Protein AF-A0A9E4RDE4-F1 (afdb_monomer_lite)

Radius of gyration: 15.81 Å; chains: 1; bounding box: 38×30×45 Å

Foldseek 3Di:
DDPDDPQCDPDPDNFDDQVVVVVVVVVVVDDDPDDPVGDDSVLRVLVSDPPCSVVVVVVVCCQQPNPDDPDDNVVSVVVVVVVCVVVVNPD

Sequence (91 aa):
MADGKIDTNEAWVDLTHVGDLYSVMRSANTRHPYDFGFMPAMARLIAAHGRIGPAFSALFAQIMFSPDGKLTRHEREMVAAVAASAQDCFY

Structure (mmCIF, N/CA/C/O backbone):
data_AF-A0A9E4RDE4-F1
#
_entry.id   AF-A0A9E4RDE4-F1
#
loop_
_atom_site.group_PDB
_atom_site.id
_atom_site.type_symbol
_atom_site.label_atom_id
_atom_site.label_alt_id
_atom_site.label_comp_id
_atom_site.label_asym_id
_atom_site.label_entity_id
_atom_site.label_seq_id
_atom_site.pdbx_PDB_ins_code
_atom_site.Cartn_x
_atom_site.Cartn_y
_atom_site.Cartn_z
_atom_site.occupancy
_atom_site.B_iso_or_equiv
_atom_site.auth_seq_id
_atom_site.auth_comp_id
_atom_site.auth_asym_id
_atom_site.auth_atom_id
_atom_site.pdbx_PDB_model_num
ATOM 1 N N . MET A 1 1 ? 22.781 8.302 -31.106 1.00 34.94 1 MET A N 1
ATOM 2 C CA . MET A 1 1 ? 22.301 8.559 -29.735 1.00 34.94 1 MET A CA 1
ATOM 3 C C . MET A 1 1 ? 21.062 7.707 -29.565 1.00 34.94 1 MET A C 1
ATOM 5 O O . MET A 1 1 ? 20.088 7.961 -30.257 1.00 34.94 1 MET A O 1
ATOM 9 N N . ALA A 1 2 ? 21.168 6.599 -28.831 1.00 38.47 2 ALA A N 1
ATOM 10 C CA . ALA A 1 2 ? 20.043 5.694 -28.632 1.00 38.47 2 ALA A CA 1
ATOM 11 C C . ALA A 1 2 ? 19.057 6.359 -27.666 1.00 38.47 2 ALA A C 1
ATOM 13 O O . ALA A 1 2 ? 19.455 6.812 -26.595 1.00 38.47 2 ALA A O 1
ATOM 14 N N . ASP A 1 3 ? 17.812 6.464 -28.107 1.00 41.94 3 ASP A N 1
ATOM 15 C CA . ASP A 1 3 ? 16.676 6.993 -27.365 1.00 41.94 3 ASP A CA 1
ATOM 16 C C . ASP A 1 3 ? 16.431 6.085 -26.150 1.00 41.94 3 ASP A C 1
ATOM 18 O O . ASP A 1 3 ? 15.961 4.952 -26.282 1.00 41.94 3 ASP A O 1
ATOM 22 N N . GLY A 1 4 ? 16.903 6.527 -24.983 1.00 41.50 4 GLY A N 1
ATOM 23 C CA . GLY A 1 4 ? 16.909 5.765 -23.739 1.00 41.50 4 GLY A CA 1
ATOM 24 C C . GLY A 1 4 ? 15.502 5.621 -23.177 1.00 41.50 4 GLY A C 1
ATOM 25 O O . GLY A 1 4 ? 15.136 6.320 -22.236 1.00 41.50 4 GLY A O 1
ATOM 26 N N . LYS A 1 5 ? 14.711 4.711 -23.750 1.00 45.78 5 LYS A N 1
ATOM 27 C CA . LYS A 1 5 ? 13.496 4.211 -23.108 1.00 45.78 5 LYS A CA 1
ATOM 28 C C . LYS A 1 5 ? 13.918 3.540 -21.807 1.00 45.78 5 LYS A C 1
ATOM 30 O O . LYS A 1 5 ? 14.593 2.515 -21.832 1.00 45.78 5 LYS A O 1
ATOM 35 N N . ILE A 1 6 ? 13.574 4.171 -20.689 1.00 55.50 6 ILE A N 1
ATOM 36 C CA . ILE A 1 6 ? 13.707 3.585 -19.357 1.00 55.50 6 ILE A CA 1
ATOM 37 C C . ILE A 1 6 ? 12.922 2.274 -19.399 1.00 55.50 6 ILE A C 1
ATOM 39 O O . ILE A 1 6 ? 11.715 2.296 -19.634 1.00 55.50 6 ILE A O 1
ATOM 43 N N . ASP A 1 7 ? 13.622 1.152 -19.271 1.00 56.03 7 ASP A N 1
ATOM 44 C CA . ASP A 1 7 ? 13.016 -0.175 -19.298 1.00 56.03 7 ASP A CA 1
ATOM 45 C C . ASP A 1 7 ? 12.000 -0.270 -18.149 1.00 56.03 7 ASP A C 1
ATOM 47 O O . ASP A 1 7 ? 12.361 -0.156 -16.977 1.00 56.03 7 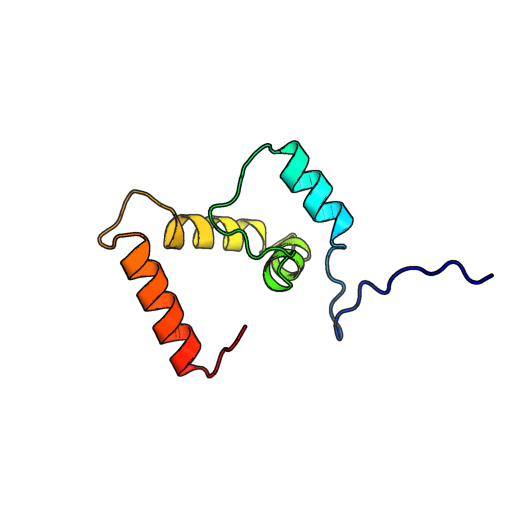ASP A O 1
ATOM 51 N N . THR A 1 8 ? 10.712 -0.383 -18.481 1.00 61.88 8 THR A N 1
ATOM 52 C CA . THR A 1 8 ? 9.624 -0.542 -17.503 1.00 61.88 8 THR A CA 1
ATOM 53 C C . THR A 1 8 ? 9.538 -1.964 -16.962 1.00 61.88 8 THR A C 1
ATOM 55 O O . THR A 1 8 ? 8.771 -2.207 -16.025 1.00 61.88 8 THR A O 1
ATOM 58 N N . ASN A 1 9 ? 10.333 -2.892 -17.509 1.00 59.19 9 ASN A N 1
ATOM 59 C CA . ASN A 1 9 ? 10.438 -4.241 -16.983 1.00 59.19 9 ASN A CA 1
ATOM 60 C C . ASN A 1 9 ? 11.205 -4.233 -15.664 1.00 59.19 9 ASN A C 1
ATOM 62 O O . ASN A 1 9 ? 12.431 -4.123 -15.620 1.00 59.19 9 ASN A O 1
ATOM 66 N N . GLU A 1 10 ? 10.474 -4.436 -14.575 1.00 67.69 10 GLU A N 1
ATOM 67 C CA . GLU A 1 10 ? 11.070 -4.967 -13.357 1.00 67.69 10 GLU A CA 1
ATOM 68 C C . GLU A 1 10 ? 10.837 -6.478 -13.365 1.00 67.69 10 GLU A C 1
ATOM 70 O O . GLU A 1 10 ? 9.706 -6.957 -13.262 1.00 67.69 10 GLU A O 1
ATOM 75 N N . ALA A 1 11 ? 11.923 -7.234 -13.539 1.00 71.81 11 ALA A N 1
ATOM 76 C CA . ALA A 1 11 ? 11.883 -8.669 -13.821 1.00 71.81 11 ALA A CA 1
ATOM 77 C C . ALA A 1 11 ? 11.104 -9.002 -15.117 1.00 71.81 11 ALA A C 1
ATOM 79 O O . ALA A 1 11 ? 11.440 -8.486 -16.177 1.00 71.81 11 ALA A O 1
ATOM 80 N N . TRP A 1 12 ? 10.118 -9.906 -15.054 1.00 74.75 12 TRP A N 1
ATOM 81 C CA . TRP A 1 12 ? 9.311 -10.373 -16.198 1.00 74.75 12 TRP A CA 1
ATOM 82 C C . TRP A 1 12 ? 7.928 -9.706 -16.287 1.00 74.75 12 TRP A C 1
ATOM 84 O O . TRP A 1 12 ? 7.045 -10.212 -16.984 1.00 74.75 12 TRP A O 1
ATOM 94 N N . VAL A 1 13 ? 7.701 -8.623 -15.537 1.00 77.06 13 VAL A N 1
ATOM 95 C CA . VAL A 1 13 ? 6.415 -7.919 -15.488 1.00 77.06 13 VAL A CA 1
ATOM 96 C C . VAL A 1 13 ? 6.589 -6.510 -16.039 1.00 77.06 13 VAL A C 1
ATOM 98 O O . VAL A 1 13 ? 7.415 -5.743 -15.544 1.00 77.06 13 VAL A O 1
ATOM 101 N N . ASP A 1 14 ? 5.765 -6.158 -17.026 1.00 84.88 14 ASP A N 1
ATOM 102 C CA . ASP A 1 14 ? 5.678 -4.788 -17.525 1.00 84.88 14 ASP A CA 1
ATOM 103 C C . ASP A 1 14 ? 4.927 -3.935 -16.499 1.00 84.88 14 ASP A C 1
ATOM 105 O O . ASP A 1 14 ? 3.702 -4.021 -16.344 1.00 84.88 14 ASP A O 1
ATOM 109 N N . LEU A 1 15 ? 5.687 -3.182 -15.707 1.00 85.12 15 LEU A N 1
ATOM 110 C CA . LEU A 1 15 ? 5.133 -2.343 -14.662 1.00 85.12 15 LEU A CA 1
ATOM 111 C C . LEU A 1 15 ? 4.781 -0.970 -15.209 1.00 85.12 15 LEU A C 1
ATOM 113 O O . LEU A 1 15 ? 5.557 -0.343 -15.925 1.00 85.12 15 LEU A O 1
ATOM 117 N N . THR A 1 16 ? 3.660 -0.431 -14.732 1.00 82.75 16 THR A N 1
ATOM 118 C CA . THR A 1 16 ? 3.273 0.952 -15.029 1.00 82.75 16 THR A CA 1
ATOM 119 C C . THR A 1 16 ? 4.422 1.908 -14.696 1.00 82.75 16 THR A C 1
ATOM 121 O O . THR A 1 16 ? 4.998 1.846 -13.599 1.00 82.75 16 THR A O 1
ATOM 124 N N . HIS A 1 17 ? 4.762 2.793 -15.634 1.00 84.69 17 HIS A N 1
ATOM 125 C CA . HIS A 1 17 ? 5.842 3.753 -15.452 1.00 84.69 17 HIS A CA 1
ATOM 126 C C . HIS A 1 17 ? 5.497 4.755 -14.338 1.00 84.69 17 HIS A C 1
ATOM 128 O O . HIS A 1 17 ? 4.362 5.214 -14.193 1.00 84.69 17 HIS A O 1
ATOM 134 N N . VAL A 1 18 ? 6.499 5.119 -13.535 1.00 83.31 18 VAL A N 1
ATOM 135 C CA . VAL A 1 18 ? 6.318 5.961 -12.340 1.00 83.31 18 VAL A CA 1
ATOM 136 C C . VAL A 1 18 ? 5.741 7.341 -12.686 1.00 83.31 18 VAL A C 1
ATOM 138 O O . VAL A 1 18 ? 4.882 7.853 -11.966 1.00 83.31 18 VAL A O 1
ATOM 141 N N . GLY A 1 19 ? 6.178 7.930 -13.804 1.00 81.88 19 GLY A N 1
ATOM 142 C CA . GLY A 1 19 ? 5.691 9.234 -14.271 1.00 81.88 19 GLY A CA 1
ATOM 143 C C . GLY A 1 19 ? 4.188 9.249 -14.569 1.00 81.88 19 GLY A C 1
ATOM 144 O O . GLY A 1 19 ? 3.504 10.212 -14.215 1.00 81.88 19 GLY A O 1
ATOM 145 N N . ASP A 1 20 ? 3.662 8.158 -15.128 1.00 82.06 20 ASP A N 1
ATOM 146 C CA . ASP A 1 20 ? 2.245 8.052 -15.478 1.00 82.06 20 ASP A CA 1
ATOM 147 C C . ASP A 1 20 ? 1.392 8.009 -14.209 1.00 82.06 20 ASP A C 1
ATOM 149 O O . ASP A 1 20 ? 0.410 8.741 -14.086 1.00 82.06 20 ASP A O 1
ATOM 153 N N . LEU A 1 21 ? 1.824 7.250 -13.199 1.00 79.94 21 LEU A N 1
ATOM 154 C CA . LEU A 1 21 ? 1.127 7.182 -11.914 1.00 79.94 21 LEU A CA 1
ATOM 155 C C . LEU A 1 21 ? 1.145 8.510 -11.158 1.00 79.94 21 LEU A C 1
ATOM 157 O O . LEU A 1 21 ? 0.114 8.916 -10.620 1.00 79.94 21 LEU A O 1
ATOM 161 N N . TYR A 1 22 ? 2.276 9.219 -11.139 1.00 79.50 22 TYR A N 1
ATOM 162 C CA . TYR A 1 22 ? 2.325 10.543 -10.517 1.00 79.50 22 TYR A CA 1
ATOM 163 C C . TYR A 1 22 ? 1.387 11.535 -11.202 1.00 79.50 22 TYR A C 1
ATOM 165 O O . TYR A 1 22 ? 0.763 12.345 -10.514 1.00 79.50 22 TYR A O 1
ATOM 173 N N . SER A 1 23 ? 1.248 11.465 -12.529 1.00 76.12 23 SER A N 1
ATOM 174 C CA . SER A 1 23 ? 0.311 12.322 -13.260 1.00 76.12 23 SER A CA 1
ATOM 175 C C . SER A 1 23 ? -1.140 12.072 -12.825 1.00 76.12 23 SER A C 1
ATOM 177 O O . SER A 1 23 ? -1.861 13.022 -12.509 1.00 76.12 23 SER A O 1
ATOM 179 N N . VAL A 1 24 ? -1.528 10.800 -12.674 1.00 74.38 24 VAL A N 1
ATOM 180 C CA . VAL A 1 24 ? -2.859 10.396 -12.203 1.00 74.38 24 VAL A CA 1
ATOM 181 C C . VAL A 1 24 ? -3.084 10.841 -10.756 1.00 74.38 24 VAL A C 1
ATOM 183 O O . VAL A 1 24 ? -4.069 11.523 -10.473 1.00 74.38 24 VAL A O 1
ATOM 186 N N . MET A 1 25 ? -2.157 10.543 -9.840 1.00 70.88 25 MET A N 1
ATOM 187 C CA . MET A 1 25 ? -2.282 10.915 -8.422 1.00 70.88 25 MET A CA 1
ATOM 188 C C . MET A 1 25 ? -2.347 12.431 -8.215 1.00 70.88 25 MET A C 1
ATOM 190 O O . MET A 1 25 ? -3.140 12.915 -7.407 1.00 70.88 25 MET A O 1
ATOM 194 N N . ARG A 1 26 ? -1.543 13.197 -8.961 1.00 69.25 26 ARG A N 1
ATOM 195 C CA . ARG A 1 26 ? -1.557 14.662 -8.896 1.00 69.25 26 ARG A CA 1
ATOM 196 C C . ARG A 1 26 ? -2.880 15.227 -9.402 1.00 69.25 26 ARG A C 1
ATOM 198 O O . ARG A 1 26 ? -3.393 16.166 -8.803 1.00 69.25 26 ARG A O 1
ATOM 205 N N . SER A 1 27 ? -3.442 14.646 -10.463 1.00 63.72 27 SER A N 1
ATOM 206 C CA . SER A 1 27 ? -4.747 15.057 -10.990 1.00 63.72 27 SER A CA 1
ATOM 207 C C . SER A 1 27 ? -5.893 14.802 -10.000 1.00 63.72 27 SER A C 1
ATOM 209 O O . SER A 1 27 ? -6.834 15.587 -9.940 1.00 63.72 27 SER A O 1
ATOM 211 N N . ALA A 1 28 ? -5.773 13.766 -9.162 1.00 63.50 28 ALA A N 1
ATOM 212 C CA . ALA A 1 28 ? -6.737 13.455 -8.110 1.00 63.50 28 ALA A CA 1
ATOM 213 C C . ALA A 1 28 ? -6.662 14.402 -6.891 1.00 63.50 28 ALA A C 1
ATOM 215 O O . ALA A 1 28 ? -7.566 14.382 -6.062 1.00 63.50 28 ALA A O 1
ATOM 216 N N . ASN A 1 29 ? -5.613 15.232 -6.764 1.00 59.66 29 ASN A N 1
ATOM 217 C CA . ASN A 1 29 ? -5.379 16.164 -5.646 1.00 59.66 29 ASN A CA 1
ATOM 218 C C . ASN A 1 29 ? -5.504 15.533 -4.237 1.00 59.66 29 ASN A C 1
ATOM 220 O O . ASN A 1 29 ? -5.806 16.207 -3.252 1.00 59.66 29 ASN A O 1
ATOM 224 N N . THR A 1 30 ? -5.279 14.224 -4.126 1.00 60.16 30 THR A N 1
ATOM 225 C CA . THR A 1 30 ? -5.378 13.467 -2.874 1.00 60.16 30 THR A CA 1
ATOM 226 C C . THR A 1 30 ? -3.988 13.161 -2.338 1.00 60.16 30 THR A C 1
ATOM 228 O O . THR A 1 30 ? -3.215 12.454 -2.987 1.00 60.16 30 THR A O 1
ATOM 231 N N . ARG A 1 31 ? -3.673 13.629 -1.125 1.00 66.75 31 ARG A N 1
ATOM 232 C CA . ARG A 1 31 ? -2.505 13.136 -0.387 1.00 66.75 31 ARG A CA 1
ATOM 233 C C . ARG A 1 31 ? -2.845 11.759 0.182 1.00 66.75 31 ARG A C 1
ATOM 235 O O . ARG A 1 31 ? -3.771 11.638 0.980 1.00 66.75 31 ARG A O 1
ATOM 242 N N . HIS A 1 32 ? -2.132 10.726 -0.257 1.00 73.69 32 HIS A N 1
ATOM 243 C CA . HIS A 1 32 ? -2.347 9.371 0.243 1.00 73.69 32 HIS A CA 1
ATOM 244 C C . HIS A 1 32 ? -1.852 9.259 1.705 1.00 73.69 32 HIS A C 1
ATOM 246 O O . HIS A 1 32 ? -0.847 9.888 2.042 1.00 73.69 32 HIS A O 1
ATOM 252 N N . PRO A 1 33 ? -2.511 8.477 2.587 1.00 77.56 33 PRO A N 1
ATOM 253 C CA . PRO A 1 33 ? -2.090 8.317 3.988 1.00 77.56 33 PRO A CA 1
ATOM 254 C C . PRO A 1 33 ? -0.708 7.677 4.172 1.00 77.56 33 PRO A C 1
ATOM 256 O O . PRO A 1 33 ? -0.145 7.749 5.266 1.00 77.56 33 PRO A O 1
ATOM 259 N N . TYR A 1 34 ? -0.194 7.040 3.117 1.00 80.69 34 TYR A N 1
ATOM 260 C CA . TYR A 1 34 ? 1.197 6.616 3.003 1.00 80.69 34 TYR A CA 1
ATOM 261 C C . TYR A 1 34 ? 1.961 7.542 2.064 1.00 80.69 34 TYR A C 1
ATOM 263 O O . TYR A 1 34 ? 1.563 7.721 0.912 1.00 80.69 34 TYR A O 1
ATOM 271 N N . ASP A 1 35 ? 3.070 8.069 2.572 1.00 83.44 35 ASP A N 1
ATOM 272 C CA . ASP A 1 35 ? 4.042 8.888 1.858 1.00 83.44 35 ASP A CA 1
ATOM 273 C C . ASP A 1 35 ? 5.433 8.305 2.138 1.00 83.44 35 ASP A C 1
ATOM 275 O O . ASP A 1 35 ? 6.064 8.612 3.147 1.00 83.44 35 ASP A O 1
ATOM 279 N N . PHE A 1 36 ? 5.865 7.376 1.284 1.00 82.44 36 PHE A N 1
ATOM 280 C CA . PHE A 1 36 ? 7.147 6.679 1.433 1.00 82.44 36 PHE A CA 1
ATOM 281 C C . PHE A 1 36 ? 8.328 7.470 0.845 1.00 82.44 36 PHE A C 1
ATOM 283 O O . PHE A 1 36 ? 9.461 7.004 0.889 1.00 82.44 36 PHE A O 1
ATOM 290 N N . GLY A 1 37 ? 8.084 8.642 0.245 1.00 84.56 37 GLY A N 1
ATOM 291 C CA . GLY A 1 37 ? 9.098 9.401 -0.496 1.00 84.56 37 GLY A CA 1
ATOM 292 C C . GLY A 1 37 ? 9.438 8.844 -1.888 1.00 84.56 37 GLY A C 1
ATOM 293 O O . GLY A 1 37 ? 10.233 9.446 -2.605 1.00 84.56 37 GLY A O 1
ATOM 294 N N . PHE A 1 38 ? 8.826 7.732 -2.305 1.00 84.69 38 PHE A N 1
ATOM 295 C CA . PHE A 1 38 ? 8.951 7.140 -3.642 1.00 84.69 38 PHE A CA 1
ATOM 296 C C . PHE A 1 38 ? 7.660 6.407 -4.045 1.00 84.69 38 PHE A C 1
ATOM 298 O O . PHE A 1 38 ? 6.790 6.167 -3.207 1.00 84.69 38 PHE A O 1
ATOM 305 N N . MET A 1 39 ? 7.520 6.062 -5.330 1.00 86.19 39 MET A N 1
ATOM 306 C CA . MET A 1 39 ? 6.402 5.259 -5.841 1.00 86.19 39 MET A CA 1
ATOM 307 C C . MET A 1 39 ? 6.644 3.765 -5.564 1.00 86.19 39 MET A C 1
ATOM 309 O O . MET A 1 39 ? 7.562 3.196 -6.161 1.00 86.19 39 MET A O 1
ATOM 313 N N . PRO A 1 40 ? 5.836 3.094 -4.724 1.00 86.69 40 PRO A N 1
ATOM 314 C CA . PRO A 1 40 ? 6.051 1.683 -4.416 1.00 86.69 40 PRO A CA 1
ATOM 315 C C . PRO A 1 40 ? 5.834 0.788 -5.647 1.00 86.69 40 PRO A C 1
ATOM 317 O O . PRO A 1 40 ? 4.816 0.901 -6.333 1.00 86.69 40 PRO A O 1
ATOM 320 N N . ALA A 1 41 ? 6.749 -0.152 -5.896 1.00 88.06 41 ALA A N 1
ATOM 321 C CA . ALA A 1 41 ? 6.588 -1.235 -6.874 1.00 88.06 41 ALA A CA 1
ATOM 322 C C . ALA A 1 41 ? 5.228 -1.961 -6.772 1.00 88.06 41 ALA A C 1
ATOM 324 O O . ALA A 1 41 ? 4.600 -2.208 -7.798 1.00 88.06 41 ALA A O 1
ATOM 325 N N . MET A 1 42 ? 4.705 -2.209 -5.561 1.00 89.44 42 MET A N 1
ATOM 326 C CA . MET A 1 42 ? 3.373 -2.813 -5.383 1.00 89.44 42 MET A CA 1
ATOM 327 C C . MET A 1 42 ? 2.254 -1.958 -6.005 1.00 89.44 42 MET A C 1
ATOM 329 O O . MET A 1 42 ? 1.352 -2.491 -6.647 1.00 89.44 42 MET A O 1
ATOM 333 N N . ALA A 1 43 ? 2.322 -0.628 -5.881 1.00 88.19 43 ALA A N 1
ATOM 334 C CA . ALA A 1 43 ? 1.336 0.264 -6.493 1.00 88.19 43 ALA A CA 1
ATOM 335 C C . ALA A 1 43 ? 1.387 0.188 -8.029 1.00 88.19 43 ALA A C 1
ATOM 337 O O . ALA A 1 43 ? 0.347 0.130 -8.685 1.00 88.19 43 ALA A O 1
ATOM 338 N N . ARG A 1 44 ? 2.596 0.111 -8.601 1.00 90.44 44 ARG A N 1
ATOM 339 C CA . ARG A 1 44 ? 2.807 -0.064 -10.048 1.00 90.44 44 ARG A CA 1
ATOM 340 C C . ARG A 1 44 ? 2.310 -1.411 -10.550 1.00 90.44 44 ARG A C 1
ATOM 342 O O . ARG A 1 44 ? 1.705 -1.471 -11.621 1.00 90.44 44 ARG A O 1
ATOM 349 N N . LEU A 1 45 ? 2.527 -2.460 -9.761 1.00 89.94 45 LEU A N 1
ATOM 350 C CA . LEU A 1 45 ? 2.050 -3.805 -10.046 1.00 89.94 45 LEU A CA 1
ATOM 351 C C . LEU A 1 45 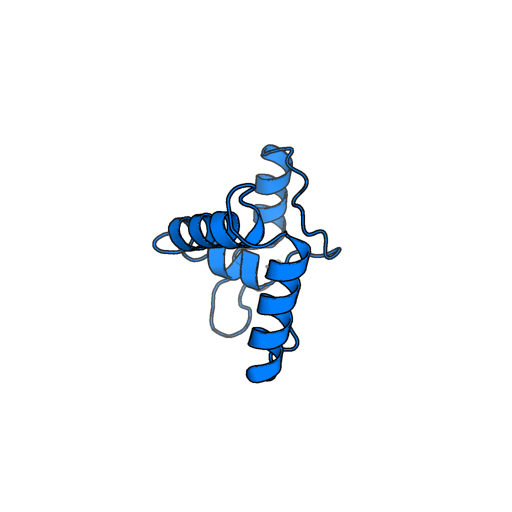? 0.523 -3.848 -10.063 1.00 89.94 45 LEU A C 1
ATOM 353 O O . LEU A 1 45 ? -0.057 -4.324 -11.032 1.00 89.94 45 LEU A O 1
ATOM 357 N N . ILE A 1 46 ? -0.143 -3.302 -9.043 1.00 91.56 46 ILE A N 1
ATOM 358 C CA . ILE A 1 46 ? -1.611 -3.230 -8.988 1.00 91.56 46 ILE A CA 1
ATOM 359 C C . ILE A 1 46 ? -2.159 -2.464 -10.199 1.00 91.56 46 ILE A C 1
ATOM 361 O O . ILE A 1 46 ? -3.101 -2.929 -10.841 1.00 91.56 46 ILE A O 1
ATOM 365 N N . ALA A 1 47 ? -1.543 -1.330 -10.548 1.00 89.62 47 ALA A N 1
ATOM 366 C CA . ALA A 1 47 ? -1.952 -0.513 -11.689 1.00 89.62 47 ALA A CA 1
ATOM 367 C C . ALA A 1 47 ? -1.793 -1.228 -13.042 1.00 89.62 47 ALA A C 1
ATOM 369 O O . ALA A 1 47 ? -2.632 -1.048 -13.922 1.00 89.62 47 ALA A O 1
ATOM 370 N N . ALA A 1 48 ? -0.784 -2.093 -13.190 1.00 90.06 48 ALA A N 1
ATOM 371 C CA . ALA A 1 48 ? -0.595 -2.888 -14.405 1.00 90.06 48 ALA A CA 1
ATOM 372 C C . ALA A 1 48 ? -1.729 -3.914 -14.630 1.00 90.06 48 ALA A C 1
ATOM 374 O O . ALA A 1 48 ? -1.935 -4.400 -15.741 1.00 90.06 48 ALA A O 1
ATOM 375 N N . HIS A 1 49 ? -2.509 -4.241 -13.592 1.00 90.44 49 HIS A N 1
ATOM 376 C CA . HIS A 1 49 ? -3.535 -5.276 -13.650 1.00 90.44 49 HIS A CA 1
ATOM 377 C C . HIS A 1 49 ? -4.951 -4.705 -13.798 1.00 90.44 49 HIS A C 1
ATOM 379 O O . HIS A 1 49 ? -5.722 -4.676 -12.841 1.00 90.44 49 HIS A O 1
ATOM 385 N N . GLY A 1 50 ? -5.370 -4.363 -15.019 1.00 90.38 50 GLY A N 1
ATOM 386 C CA . GLY A 1 50 ? -6.701 -3.777 -15.266 1.00 90.38 50 GLY A CA 1
ATOM 387 C C . GLY A 1 50 ? -7.902 -4.609 -14.773 1.00 90.38 50 GLY A C 1
ATOM 388 O O . GLY A 1 50 ? -8.911 -4.046 -14.359 1.00 90.38 50 GLY A O 1
ATOM 389 N N . ARG A 1 51 ? -7.800 -5.949 -14.759 1.00 94.19 51 ARG A N 1
ATOM 390 C CA . ARG A 1 51 ? -8.898 -6.840 -14.323 1.00 94.19 51 ARG A CA 1
ATOM 391 C C . ARG A 1 51 ? -9.059 -6.923 -12.803 1.00 94.19 51 ARG A C 1
ATOM 393 O O . ARG A 1 51 ? -10.183 -7.015 -12.323 1.00 94.19 51 ARG A O 1
ATOM 400 N N . ILE A 1 52 ? -7.953 -6.973 -12.059 1.00 94.94 52 ILE A N 1
ATOM 401 C CA . ILE A 1 52 ? -7.962 -7.264 -10.610 1.00 94.94 52 ILE A CA 1
ATOM 402 C C . ILE A 1 52 ? -7.512 -6.080 -9.755 1.00 94.94 52 ILE A C 1
ATOM 404 O O . ILE A 1 52 ? -7.894 -5.998 -8.592 1.00 94.94 52 ILE A O 1
ATOM 408 N N . GLY A 1 53 ? -6.751 -5.151 -10.330 1.00 93.62 53 GLY A N 1
ATOM 409 C CA . GLY A 1 53 ? -6.207 -3.984 -9.649 1.00 93.62 53 GLY A CA 1
ATOM 410 C C . GLY A 1 53 ? -7.284 -3.143 -8.966 1.00 93.62 53 GLY A C 1
ATOM 411 O O . GLY A 1 53 ? -7.179 -2.938 -7.759 1.00 93.62 53 GLY A O 1
ATOM 412 N N . PRO A 1 54 ? -8.374 -2.746 -9.656 1.00 94.00 54 PRO A N 1
ATOM 413 C CA . PRO A 1 54 ? -9.442 -1.961 -9.033 1.00 94.00 54 PRO A CA 1
ATOM 414 C C . PRO A 1 54 ? -10.089 -2.655 -7.825 1.00 94.00 54 PRO A C 1
ATOM 416 O O . PRO A 1 54 ? -10.323 -2.021 -6.796 1.00 94.00 54 PRO A O 1
ATOM 419 N N . ALA A 1 55 ? -10.336 -3.965 -7.921 1.00 96.81 55 ALA A N 1
ATOM 420 C CA . ALA A 1 55 ? -10.922 -4.742 -6.830 1.00 96.81 55 ALA A CA 1
ATOM 421 C C . ALA A 1 55 ? -9.953 -4.873 -5.644 1.00 96.81 55 ALA A C 1
ATOM 423 O O . ALA A 1 55 ? -10.358 -4.708 -4.493 1.00 96.81 55 ALA A O 1
ATOM 424 N N . PHE A 1 56 ? -8.668 -5.109 -5.923 1.00 95.81 56 PHE A N 1
ATOM 425 C CA . PHE A 1 56 ? -7.626 -5.159 -4.903 1.00 95.81 56 PHE A CA 1
ATOM 426 C C . PHE A 1 56 ? -7.483 -3.813 -4.182 1.00 95.81 56 PHE A C 1
ATOM 428 O O . PHE A 1 56 ? -7.502 -3.775 -2.955 1.00 95.81 56 PHE A O 1
ATOM 435 N N . SER A 1 57 ? -7.395 -2.701 -4.922 1.00 92.56 57 SER A N 1
ATOM 436 C CA . SER A 1 57 ? -7.283 -1.355 -4.349 1.00 92.56 57 SER A CA 1
ATOM 437 C C . SER A 1 57 ? -8.477 -1.005 -3.463 1.00 92.56 57 SER A C 1
ATOM 439 O O . SER A 1 57 ? -8.288 -0.448 -2.383 1.00 92.56 57 SER A O 1
ATOM 441 N N . ALA A 1 58 ? -9.695 -1.360 -3.885 1.00 93.62 58 ALA A N 1
ATOM 442 C CA . ALA A 1 58 ? -10.899 -1.138 -3.090 1.00 93.62 58 ALA A CA 1
ATOM 443 C C . ALA A 1 58 ? -10.872 -1.936 -1.778 1.00 93.62 58 ALA A C 1
ATOM 445 O O . ALA A 1 58 ? -11.142 -1.378 -0.714 1.00 93.62 58 ALA A O 1
ATOM 446 N N . LEU A 1 59 ? -10.493 -3.217 -1.836 1.00 95.38 59 LEU A N 1
ATOM 447 C CA . LEU A 1 59 ? -10.367 -4.055 -0.646 1.00 95.38 59 LEU A CA 1
ATOM 448 C C . LEU A 1 59 ? -9.275 -3.535 0.297 1.00 95.38 59 LEU A C 1
ATOM 450 O O . LEU A 1 59 ? -9.512 -3.396 1.494 1.00 95.38 59 LEU A O 1
ATOM 454 N N . PHE A 1 60 ? -8.100 -3.199 -0.237 1.00 93.38 60 PHE A N 1
ATOM 455 C CA . PHE A 1 60 ? -7.004 -2.624 0.538 1.00 93.38 60 PHE A CA 1
ATOM 456 C C . PHE A 1 60 ? -7.434 -1.343 1.260 1.00 93.38 60 PHE A C 1
ATOM 458 O O . PHE A 1 60 ? -7.171 -1.192 2.451 1.00 93.38 60 PHE A O 1
ATOM 465 N N . ALA A 1 61 ? -8.145 -0.446 0.570 1.00 91.12 61 ALA A N 1
ATOM 466 C CA . ALA A 1 61 ? -8.632 0.790 1.169 1.00 91.12 61 ALA A CA 1
ATOM 467 C C . ALA A 1 61 ? -9.647 0.535 2.293 1.00 91.12 61 ALA A C 1
ATOM 469 O O . ALA A 1 61 ? -9.569 1.179 3.340 1.00 91.12 61 ALA A O 1
ATOM 470 N N . GLN A 1 62 ? -10.557 -0.428 2.114 1.00 92.94 62 GLN A N 1
ATOM 471 C CA . GLN A 1 62 ? -11.500 -0.826 3.162 1.00 92.94 62 GLN A CA 1
ATOM 472 C C . GLN A 1 62 ? -10.781 -1.407 4.380 1.00 92.94 62 GLN A C 1
ATOM 474 O O . GLN A 1 62 ? -11.086 -1.020 5.505 1.00 92.94 62 GLN A O 1
ATOM 479 N N . ILE A 1 63 ? -9.803 -2.290 4.166 1.00 92.94 63 ILE A N 1
ATOM 480 C CA . ILE A 1 63 ? -9.025 -2.880 5.255 1.00 92.94 63 ILE A CA 1
ATOM 481 C C . ILE A 1 63 ? -8.247 -1.782 5.979 1.00 92.94 63 ILE A C 1
ATOM 483 O O . ILE A 1 63 ? -8.410 -1.622 7.178 1.00 92.94 63 ILE A O 1
ATOM 487 N N . MET A 1 64 ? -7.430 -0.992 5.284 1.00 93.69 64 MET A N 1
ATOM 488 C CA . MET A 1 64 ? -6.468 -0.111 5.951 1.00 93.69 64 MET A CA 1
ATOM 489 C C . MET A 1 64 ? -7.069 1.209 6.437 1.00 93.69 64 MET A C 1
ATOM 491 O O . MET A 1 64 ? -6.698 1.697 7.510 1.00 93.69 64 MET A O 1
ATOM 495 N N . PHE A 1 65 ? -8.016 1.786 5.696 1.00 90.75 65 PHE A N 1
ATOM 496 C CA . PHE A 1 65 ? -8.421 3.185 5.876 1.00 90.75 65 PHE A CA 1
ATOM 497 C C . PHE A 1 65 ? -9.894 3.396 6.197 1.00 90.75 65 PHE A C 1
ATOM 499 O O . PHE A 1 65 ? -10.258 4.525 6.521 1.00 90.75 65 PHE A O 1
ATOM 506 N N . SER A 1 66 ? -10.730 2.355 6.161 1.00 89.38 66 SER A N 1
ATOM 507 C CA . SER A 1 66 ? -12.122 2.507 6.581 1.00 89.38 66 SER A CA 1
ATOM 508 C C . SER A 1 66 ? -12.186 3.050 8.020 1.00 89.38 66 SER A C 1
ATOM 510 O O . SER A 1 66 ? -11.460 2.551 8.899 1.00 89.38 66 SER A O 1
ATOM 512 N N . PRO A 1 67 ? -13.012 4.081 8.279 1.00 86.38 67 PRO A N 1
ATOM 513 C CA . PRO A 1 67 ? -13.273 4.538 9.641 1.00 86.38 67 PRO A CA 1
ATOM 514 C C . PRO A 1 67 ? -14.082 3.494 10.421 1.00 86.38 67 PRO A C 1
ATOM 516 O O . PRO A 1 67 ? -13.979 3.420 11.643 1.00 86.38 67 PRO A O 1
ATOM 519 N N . ASP A 1 68 ? -14.834 2.657 9.706 1.00 85.62 68 ASP A N 1
ATOM 520 C CA . ASP A 1 68 ? -15.672 1.614 10.270 1.00 85.62 68 ASP A CA 1
ATOM 521 C C . ASP A 1 68 ? -14.848 0.346 10.506 1.00 85.62 68 ASP A C 1
ATOM 523 O O . ASP A 1 68 ? -14.146 -0.138 9.615 1.00 85.62 68 ASP A O 1
ATOM 527 N N . GLY A 1 69 ? -14.932 -0.215 11.711 1.00 87.25 69 GLY A N 1
ATOM 528 C CA . GLY A 1 69 ? -14.234 -1.446 12.062 1.00 87.25 69 GLY A CA 1
ATOM 529 C C . GLY A 1 69 ? -14.063 -1.622 13.565 1.00 87.25 69 GLY A C 1
ATOM 530 O O . GLY A 1 69 ? -14.429 -0.764 14.364 1.00 87.25 69 GLY A O 1
ATOM 531 N N . LYS A 1 70 ? -13.515 -2.773 13.960 1.00 94.31 70 LYS A N 1
ATOM 532 C CA . LYS A 1 70 ? -13.186 -3.072 15.365 1.00 94.31 70 LYS A CA 1
ATOM 533 C C . LYS A 1 70 ? -11.771 -2.657 15.762 1.00 94.31 70 LYS A C 1
ATOM 535 O O . LYS A 1 70 ? -11.477 -2.639 16.947 1.00 94.31 70 LYS A O 1
ATOM 540 N N . LEU A 1 71 ? -10.927 -2.350 14.779 1.00 95.12 71 LEU A N 1
ATOM 541 C CA . LEU A 1 71 ? -9.528 -1.985 14.965 1.00 95.12 71 LEU A CA 1
ATOM 542 C C . LEU A 1 71 ? -9.311 -0.543 14.527 1.00 95.12 71 LEU A C 1
ATOM 544 O O . LEU A 1 71 ? -9.822 -0.128 13.486 1.00 95.12 71 LEU A O 1
ATOM 548 N N . THR A 1 72 ? -8.506 0.188 15.280 1.00 94.00 72 THR A N 1
ATOM 549 C CA . THR A 1 72 ? -7.939 1.476 14.884 1.00 94.00 72 THR A CA 1
ATOM 550 C C . THR A 1 72 ? -6.964 1.308 13.719 1.00 94.00 72 THR A C 1
ATOM 552 O O . THR A 1 72 ? -6.462 0.215 13.457 1.00 94.00 72 THR A O 1
ATOM 555 N N . ARG A 1 73 ? -6.627 2.403 13.027 1.00 91.50 73 ARG A N 1
ATOM 556 C CA . ARG A 1 73 ? -5.613 2.37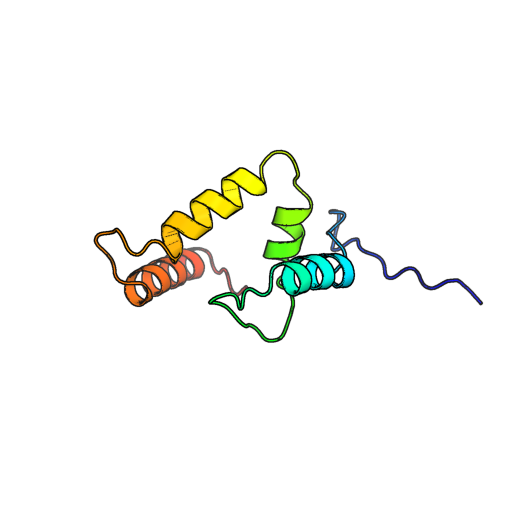4 11.958 1.00 91.50 73 ARG A CA 1
ATOM 557 C C . ARG A 1 73 ? -4.282 1.771 12.432 1.00 91.50 73 ARG A C 1
ATOM 559 O O . ARG A 1 73 ? -3.746 0.909 11.747 1.00 91.50 73 ARG A O 1
ATOM 566 N N . HIS A 1 74 ? -3.788 2.186 13.599 1.00 93.44 74 HIS A N 1
ATOM 567 C CA . HIS A 1 74 ? -2.517 1.696 14.143 1.00 93.44 74 HIS A CA 1
ATOM 568 C C . HIS A 1 74 ? -2.552 0.190 14.434 1.00 93.44 74 HIS A C 1
ATOM 570 O O . HIS A 1 74 ? -1.587 -0.513 14.154 1.00 93.44 74 HIS A O 1
ATOM 576 N N . GLU A 1 75 ? -3.670 -0.335 14.943 1.00 96.00 75 GLU A N 1
ATOM 577 C CA . GLU A 1 75 ? -3.826 -1.779 15.168 1.00 96.00 75 GLU A CA 1
ATOM 578 C C . GLU A 1 75 ? -3.854 -2.561 13.852 1.00 96.00 75 GLU A C 1
ATOM 580 O O . GLU A 1 75 ? -3.275 -3.640 13.759 1.00 96.00 75 GLU A O 1
ATOM 585 N N . ARG A 1 76 ? -4.470 -2.010 12.803 1.00 96.25 76 ARG A N 1
ATOM 586 C CA . ARG A 1 76 ? -4.454 -2.628 11.469 1.00 96.25 76 ARG A CA 1
ATOM 587 C C . ARG A 1 76 ? -3.055 -2.646 10.862 1.00 96.25 76 ARG A C 1
ATOM 589 O O . ARG A 1 76 ? -2.654 -3.651 10.284 1.00 96.25 76 ARG A O 1
ATOM 596 N N . GLU A 1 77 ? -2.295 -1.570 11.045 1.00 94.88 77 GLU A N 1
ATOM 597 C CA . GLU A 1 77 ? -0.886 -1.501 10.645 1.00 94.88 77 GLU A CA 1
ATOM 598 C C . GLU A 1 77 ? -0.019 -2.493 11.440 1.00 94.88 77 GLU A C 1
ATOM 600 O O . GLU A 1 77 ? 0.830 -3.158 10.852 1.00 94.88 77 GLU A O 1
ATOM 605 N N . MET A 1 78 ? -0.283 -2.686 12.738 1.00 97.38 78 MET A N 1
ATOM 606 C CA . MET A 1 78 ? 0.382 -3.718 13.544 1.00 97.38 78 MET A CA 1
ATOM 607 C C . MET A 1 78 ? 0.091 -5.131 13.018 1.00 97.38 78 MET A C 1
ATOM 609 O O . MET A 1 78 ? 1.016 -5.929 12.875 1.00 97.38 78 MET A O 1
ATOM 613 N N . VAL A 1 79 ? -1.168 -5.441 12.688 1.00 97.19 79 VAL A N 1
ATOM 614 C CA . VAL A 1 79 ? -1.538 -6.735 12.086 1.00 97.19 79 VAL A CA 1
ATOM 615 C C 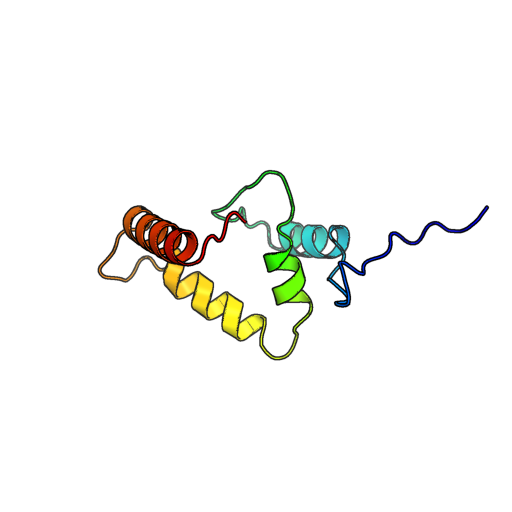. VAL A 1 79 ? -0.809 -6.944 10.758 1.00 97.19 79 VAL A C 1
ATOM 617 O O . VAL A 1 79 ? -0.266 -8.024 10.531 1.00 97.19 79 VAL A O 1
ATOM 620 N N . ALA A 1 80 ? -0.745 -5.915 9.906 1.00 96.12 80 ALA A N 1
ATOM 621 C CA . ALA A 1 80 ? -0.006 -5.978 8.647 1.00 96.12 80 ALA A CA 1
ATOM 622 C C . ALA A 1 80 ? 1.492 -6.249 8.873 1.00 96.12 80 ALA A C 1
ATOM 624 O O . ALA A 1 80 ? 2.058 -7.109 8.202 1.00 96.12 80 ALA A O 1
ATOM 625 N N . ALA A 1 81 ? 2.114 -5.583 9.853 1.00 96.12 81 ALA A N 1
ATOM 626 C CA . ALA A 1 81 ? 3.523 -5.778 10.189 1.00 96.12 81 ALA A CA 1
ATOM 627 C C . ALA A 1 81 ? 3.816 -7.199 10.700 1.00 96.12 81 ALA A C 1
ATOM 629 O O . ALA A 1 81 ? 4.769 -7.833 10.252 1.00 96.12 81 ALA A O 1
ATOM 630 N N . VAL A 1 82 ? 2.975 -7.734 11.593 1.00 98.12 82 VAL A N 1
ATOM 631 C CA . VAL A 1 82 ? 3.115 -9.112 12.099 1.00 98.12 82 VAL A CA 1
ATOM 632 C C . VAL A 1 82 ? 2.932 -10.130 10.971 1.00 98.12 82 VAL A C 1
ATOM 634 O O . VAL A 1 82 ? 3.723 -11.064 10.857 1.00 98.12 82 VAL A O 1
ATOM 637 N N . ALA A 1 83 ? 1.925 -9.941 10.113 1.00 98.00 83 ALA A N 1
ATOM 638 C CA . ALA A 1 83 ? 1.671 -10.831 8.982 1.00 98.00 83 ALA A CA 1
ATOM 639 C C . ALA A 1 83 ? 2.817 -10.814 7.955 1.00 98.00 83 ALA A C 1
ATOM 641 O O . ALA A 1 83 ? 3.202 -11.868 7.456 1.00 98.00 83 ALA A O 1
ATOM 642 N N . ALA A 1 84 ? 3.386 -9.640 7.667 1.00 97.31 84 ALA A N 1
ATOM 643 C CA . ALA A 1 84 ? 4.552 -9.505 6.797 1.00 97.31 84 ALA A CA 1
ATOM 644 C C . ALA A 1 84 ? 5.794 -10.175 7.408 1.00 97.31 84 ALA A C 1
ATOM 646 O O . ALA A 1 84 ? 6.474 -10.943 6.729 1.00 97.31 84 ALA A O 1
ATOM 647 N N . SER A 1 85 ? 6.043 -9.951 8.703 1.00 98.06 85 SER A N 1
ATOM 648 C CA . SER A 1 85 ? 7.172 -10.547 9.423 1.00 98.06 85 SER A CA 1
ATOM 649 C C . SER A 1 85 ? 7.095 -12.069 9.490 1.00 98.06 85 SER A C 1
ATOM 651 O O . SER A 1 85 ? 8.135 -12.714 9.438 1.00 98.06 85 SER A O 1
ATOM 653 N N . ALA A 1 86 ? 5.898 -12.654 9.583 1.00 98.25 86 ALA A N 1
ATOM 654 C CA . ALA A 1 86 ? 5.727 -14.107 9.560 1.00 98.25 86 ALA A CA 1
ATOM 655 C C 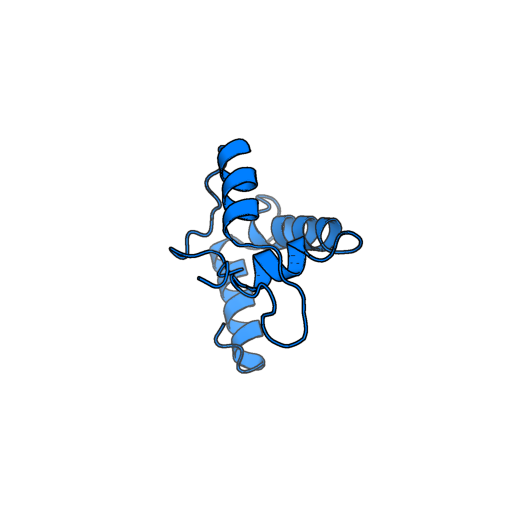. ALA A 1 86 ? 6.177 -14.746 8.230 1.00 98.25 86 ALA A C 1
ATOM 657 O O . ALA A 1 86 ? 6.434 -15.945 8.189 1.00 98.25 86 ALA A O 1
ATOM 658 N N . GLN A 1 87 ? 6.278 -13.944 7.165 1.00 97.50 87 GLN A N 1
ATOM 659 C CA . GLN A 1 87 ? 6.649 -14.365 5.814 1.00 97.50 87 GLN A CA 1
ATOM 660 C C . GLN A 1 87 ? 8.028 -13.838 5.380 1.00 97.50 87 GLN A C 1
ATOM 662 O O . GLN A 1 87 ? 8.328 -13.889 4.188 1.00 97.50 87 GLN A O 1
ATOM 667 N N . ASP A 1 88 ? 8.824 -13.276 6.299 1.00 97.44 88 ASP A N 1
ATOM 668 C CA . ASP A 1 88 ? 10.090 -12.590 5.991 1.00 97.44 88 ASP A CA 1
ATOM 669 C C . ASP A 1 88 ? 9.940 -11.520 4.883 1.00 97.44 88 ASP A C 1
ATOM 671 O O . ASP A 1 88 ? 10.813 -11.320 4.035 1.00 97.44 88 ASP A O 1
ATOM 675 N N . CYS A 1 89 ? 8.796 -10.826 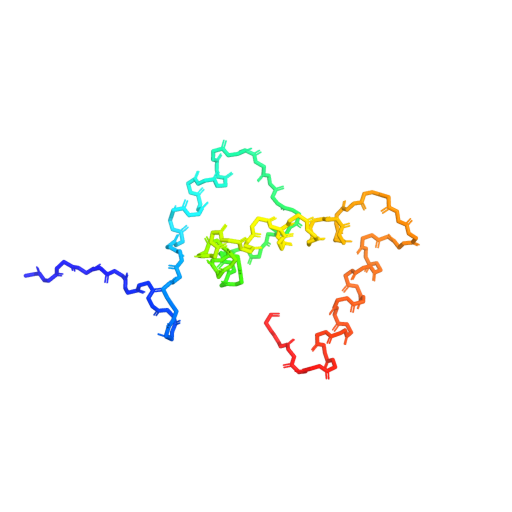4.856 1.00 96.06 89 CYS A N 1
ATOM 676 C CA . CYS A 1 89 ? 8.525 -9.773 3.884 1.00 96.06 89 CYS A CA 1
ATOM 677 C C . CYS A 1 89 ? 9.085 -8.433 4.388 1.00 96.06 89 CYS A C 1
ATOM 679 O O . CYS A 1 89 ? 8.478 -7.782 5.236 1.00 96.06 89 CYS A O 1
ATOM 681 N N . PHE A 1 90 ? 10.247 -8.036 3.860 1.00 91.00 90 PHE A N 1
ATOM 682 C CA . PHE A 1 90 ? 10.960 -6.796 4.223 1.00 91.00 90 PHE A CA 1
ATOM 683 C C . PHE A 1 90 ? 10.612 -5.576 3.356 1.00 91.00 90 PHE A C 1
ATOM 685 O O . PHE A 1 90 ? 11.227 -4.521 3.518 1.00 91.00 90 PHE A O 1
ATOM 692 N N . TYR A 1 91 ? 9.716 -5.759 2.386 1.00 87.69 91 TYR A N 1
ATOM 693 C CA . TYR A 1 91 ? 9.280 -4.714 1.462 1.00 87.69 91 TYR A CA 1
ATOM 694 C C . TYR A 1 91 ? 8.511 -3.583 2.163 1.00 87.69 91 TYR A C 1
ATOM 696 O O . TYR A 1 91 ? 7.901 -3.847 3.223 1.00 87.69 91 TYR A O 1
#

Secondary structure (DSSP, 8-state):
--------EETTEEPPPHHHHHHHHHHTTPPPS---SS--HHHHHHHH-TTTHHHHHHHHHHHHH-S-SSS-HHHHHHHHHHHHHTTT---

pLDDT: mean 83.18, std 15.08, range [34.94, 98.25]